Protein AF-A0A961X977-F1 (afdb_monomer_lite)

Radius of gyration: 22.02 Å; chains: 1; bounding box: 48×60×56 Å

Sequence (176 aa):
IVPKWHDGPHAYFFQNGDGRIMFAIPYERGEFTLIGTTDVPYTADKNKVEISPEEIDYLCAGASEYYTKPISPSDVVATYSGVRPLYDDHAASASKVTRDYVLKRDASGGAPILSVFGGKITTYRELAEHVLEEMAPDFPDMGEPWTREARLPGGDIPLADFDSFLGGLHFVFSGI

Secondary structure (DSSP, 8-state):
-EE--SSSSPPEEEE-TTS-EEEEEEEGGGTEEEEE-------S-TTS----HHHHHHHHHHHHTT-SS---GGG----------------SSTTTS--S-EEEEE-TTSS-EEEEE---GGGHHHHHHHHHHHHGGG-TTPPPP-TTTPPPTT---GGG-HHHHHHHHHHHHTT-

pLDDT: mean 89.97, std 10.49, range [48.66, 98.5]

Structure (mmCIF, N/CA/C/O backbone):
data_AF-A0A961X977-F1
#
_entry.id   AF-A0A961X977-F1
#
loop_
_atom_site.group_PDB
_atom_site.id
_atom_site.type_symbol
_atom_site.label_atom_id
_atom_site.label_alt_id
_atom_site.label_comp_id
_atom_site.label_asym_id
_atom_site.label_entity_id
_atom_site.label_seq_id
_atom_site.pdbx_PDB_ins_code
_atom_site.Cartn_x
_atom_site.Cartn_y
_atom_site.Cartn_z
_atom_site.occupancy
_atom_site.B_iso_or_equiv
_atom_site.auth_seq_id
_atom_site.auth_comp_id
_atom_site.auth_asym_id
_atom_site.auth_atom_id
_atom_site.pdbx_PDB_model_num
ATOM 1 N N . ILE A 1 1 ? -4.436 -2.544 14.476 1.00 98.19 1 ILE A N 1
ATOM 2 C CA . ILE A 1 1 ? -5.485 -3.553 14.194 1.00 98.19 1 ILE A CA 1
ATOM 3 C C . ILE A 1 1 ? -6.187 -3.841 15.505 1.00 98.19 1 ILE A C 1
ATOM 5 O O . ILE A 1 1 ? -5.504 -4.106 16.489 1.00 98.19 1 ILE A O 1
ATOM 9 N N . VAL A 1 2 ? -7.510 -3.736 15.521 1.00 98.38 2 VAL A N 1
ATOM 10 C CA . VAL A 1 2 ? -8.364 -4.020 16.686 1.00 98.38 2 VAL A CA 1
ATOM 11 C C . VAL A 1 2 ? -9.354 -5.134 16.318 1.00 98.38 2 VAL A C 1
ATOM 13 O O . VAL A 1 2 ? -9.556 -5.361 15.120 1.00 98.38 2 VAL A O 1
ATOM 16 N N . PRO A 1 3 ? -9.979 -5.839 17.280 1.00 98.00 3 PRO A N 1
ATOM 17 C CA . PRO A 1 3 ? -11.125 -6.701 16.988 1.00 98.00 3 PRO A CA 1
ATOM 18 C C . PRO A 1 3 ? -12.205 -5.938 16.215 1.00 98.00 3 PRO A C 1
ATOM 20 O O . PRO A 1 3 ? -12.257 -4.710 16.283 1.00 98.00 3 PRO A O 1
ATOM 23 N N . LYS A 1 4 ? -13.069 -6.645 15.485 1.00 97.19 4 LYS A N 1
ATOM 24 C CA . LYS A 1 4 ? -14.169 -6.039 14.723 1.00 97.19 4 LYS A CA 1
ATOM 25 C C . LYS A 1 4 ? -14.901 -4.969 15.545 1.00 97.19 4 LYS A C 1
ATOM 27 O O . LYS A 1 4 ? -15.473 -5.269 16.593 1.00 97.19 4 LYS A O 1
ATOM 32 N N . TRP A 1 5 ? -14.890 -3.730 15.049 1.00 96.50 5 TRP A N 1
ATOM 33 C CA . TRP A 1 5 ? -15.437 -2.576 15.768 1.00 96.50 5 TRP A CA 1
ATOM 34 C C . TRP A 1 5 ? -16.807 -2.111 15.267 1.00 96.50 5 TRP A C 1
ATOM 36 O O . TRP A 1 5 ? -17.535 -1.426 15.984 1.00 96.50 5 TRP A O 1
ATOM 46 N N . HIS A 1 6 ? -17.185 -2.508 14.050 1.00 93.69 6 HIS A N 1
ATOM 47 C CA . HIS A 1 6 ? -18.484 -2.209 13.451 1.00 93.69 6 HIS A CA 1
ATOM 48 C C . HIS A 1 6 ? -19.016 -3.372 12.626 1.00 93.69 6 HIS A C 1
ATOM 50 O O . HIS A 1 6 ? -18.258 -4.207 12.133 1.00 93.69 6 HIS A O 1
ATOM 56 N N . ASP A 1 7 ? -20.336 -3.404 12.458 1.00 91.50 7 ASP A N 1
ATOM 57 C CA . ASP A 1 7 ? -21.006 -4.376 11.604 1.00 91.50 7 ASP A CA 1
ATOM 58 C C . ASP A 1 7 ? -21.017 -3.961 10.132 1.00 91.50 7 ASP A C 1
ATOM 60 O O . ASP A 1 7 ? -21.052 -2.781 9.780 1.00 91.50 7 ASP A O 1
ATOM 64 N N . GLY A 1 8 ? -21.036 -4.977 9.272 1.00 90.44 8 GLY A N 1
ATOM 65 C CA . GLY A 1 8 ? -21.109 -4.831 7.826 1.00 90.44 8 GLY A CA 1
ATOM 66 C C . GLY A 1 8 ? -19.751 -4.894 7.115 1.00 90.44 8 GLY A C 1
ATOM 67 O O . GLY A 1 8 ? -18.695 -4.860 7.745 1.00 90.44 8 GLY A O 1
ATOM 68 N N . PRO A 1 9 ? -19.776 -5.001 5.777 1.00 92.50 9 PRO A N 1
ATOM 69 C CA . PRO A 1 9 ? -18.576 -5.156 4.955 1.00 92.50 9 PRO A CA 1
ATOM 70 C C . PRO A 1 9 ? -17.951 -3.817 4.536 1.00 92.50 9 PRO A C 1
ATOM 72 O O . PRO A 1 9 ? -16.969 -3.793 3.797 1.00 92.50 9 PRO A O 1
ATOM 75 N N . HIS A 1 10 ? -18.536 -2.691 4.945 1.00 94.81 10 HIS A N 1
ATOM 76 C CA . HIS A 1 10 ? -18.129 -1.377 4.468 1.00 94.81 10 HIS A CA 1
ATOM 77 C C . HIS A 1 10 ? -16.892 -0.865 5.207 1.00 94.81 10 HIS A C 1
ATOM 79 O O . HIS A 1 10 ? -16.780 -0.977 6.431 1.00 94.81 10 HIS A O 1
ATOM 85 N N . ALA A 1 11 ? -15.987 -0.257 4.443 1.00 96.81 11 ALA A N 1
ATOM 86 C CA . ALA A 1 11 ? -14.951 0.601 4.988 1.00 96.81 11 ALA A CA 1
ATOM 87 C C . ALA A 1 11 ? -15.526 1.996 5.260 1.00 96.81 11 ALA A C 1
ATOM 89 O O . ALA A 1 11 ? -16.337 2.503 4.482 1.00 96.81 11 ALA A O 1
ATOM 90 N N . TYR A 1 12 ? -15.064 2.627 6.334 1.00 96.00 12 TYR A N 1
ATOM 91 C CA . TYR A 1 12 ? -15.354 4.024 6.634 1.00 96.00 12 TYR A CA 1
ATOM 92 C C . TYR A 1 12 ? -14.146 4.894 6.311 1.00 96.00 12 TYR A C 1
ATOM 94 O O . TYR A 1 12 ? -13.002 4.459 6.462 1.00 96.00 12 TYR A O 1
ATOM 102 N N . PHE A 1 13 ? -14.419 6.128 5.891 1.00 94.75 13 PHE A N 1
ATOM 103 C CA . PHE A 1 13 ? -13.430 7.193 5.799 1.00 94.75 13 PHE A CA 1
ATOM 104 C C . PHE A 1 13 ? -13.808 8.289 6.804 1.00 94.75 13 PHE A C 1
ATOM 106 O O . PHE A 1 13 ? -14.959 8.724 6.859 1.00 94.75 13 PHE A O 1
ATOM 113 N N . PHE A 1 14 ? -12.844 8.709 7.609 1.00 94.25 14 PHE A N 1
ATOM 114 C CA . PHE A 1 14 ? -12.985 9.732 8.638 1.00 94.25 14 PHE A CA 1
ATOM 115 C C . PHE A 1 14 ? -12.203 10.972 8.229 1.00 94.25 14 PHE A C 1
ATOM 117 O O . PHE A 1 14 ? -11.139 10.854 7.621 1.00 94.25 14 PHE A O 1
ATOM 124 N N . GLN A 1 15 ? -12.730 12.151 8.551 1.00 93.38 15 GLN A N 1
ATOM 125 C CA . GLN A 1 15 ? -12.060 13.432 8.334 1.00 93.38 15 GLN A CA 1
ATOM 126 C C . GLN A 1 15 ? -11.592 13.958 9.689 1.00 93.38 15 GLN A C 1
ATOM 128 O O . GLN A 1 15 ? -12.392 14.436 10.489 1.00 93.38 15 GLN A O 1
ATOM 133 N N . ASN A 1 16 ? -10.305 13.826 9.977 1.00 86.44 16 ASN A N 1
ATOM 134 C CA . ASN A 1 16 ? -9.760 14.230 11.266 1.00 86.44 16 ASN A CA 1
ATOM 135 C C . ASN A 1 16 ? -9.659 15.763 11.340 1.00 86.44 16 ASN A C 1
ATOM 137 O O . ASN A 1 16 ? -9.529 16.444 10.318 1.00 86.44 16 ASN A O 1
ATOM 141 N N . GLY A 1 17 ? -9.672 16.322 12.554 1.00 82.31 17 GLY A N 1
ATOM 142 C CA . GLY A 1 17 ? -9.612 17.777 12.769 1.00 82.31 17 GLY A CA 1
ATOM 143 C C . GLY A 1 17 ? -8.349 18.468 12.227 1.00 82.31 17 GLY A C 1
ATOM 144 O O . GLY A 1 17 ? -8.335 19.685 12.061 1.00 82.31 17 GLY A O 1
ATOM 145 N N . ASP A 1 18 ? -7.301 17.704 11.908 1.00 85.62 18 ASP A N 1
ATOM 146 C CA . ASP A 1 18 ? -6.059 18.182 11.286 1.00 85.62 18 ASP A CA 1
ATOM 147 C C . ASP A 1 18 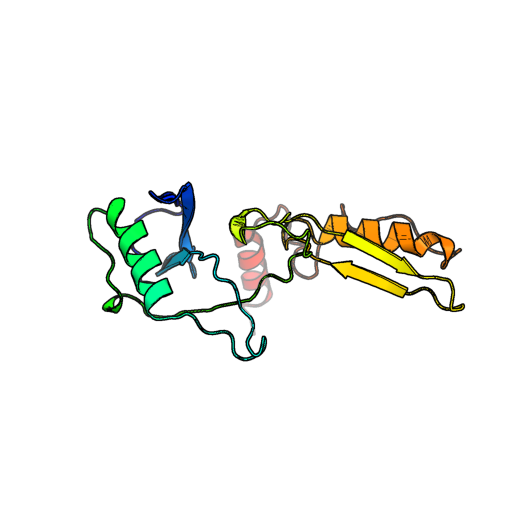? -6.112 18.226 9.742 1.00 85.62 18 ASP A C 1
ATOM 149 O O . ASP A 1 18 ? -5.110 18.533 9.091 1.00 85.62 18 ASP A O 1
ATOM 153 N N . GLY A 1 19 ? -7.270 17.919 9.147 1.00 84.44 19 GLY A N 1
ATOM 154 C CA . GLY A 1 19 ? -7.486 17.894 7.701 1.00 84.44 19 GLY A CA 1
ATOM 155 C C . GLY A 1 19 ? -6.981 16.628 7.004 1.00 84.44 19 GLY A C 1
ATOM 156 O O . GLY A 1 19 ? -7.072 16.540 5.778 1.00 84.44 19 GLY A O 1
ATOM 157 N N . ARG A 1 20 ? -6.453 15.644 7.744 1.00 89.06 20 ARG A N 1
ATOM 158 C CA . ARG A 1 20 ? -6.122 14.321 7.202 1.00 89.06 20 ARG A CA 1
ATOM 159 C C . ARG A 1 20 ? -7.341 13.412 7.211 1.00 89.06 20 ARG A C 1
ATOM 161 O O . ARG A 1 20 ? -8.318 13.639 7.922 1.00 89.06 20 ARG A O 1
ATOM 168 N N . ILE A 1 21 ? -7.252 12.348 6.420 1.00 92.44 21 ILE A N 1
ATOM 169 C CA . ILE A 1 21 ? -8.234 11.271 6.440 1.00 92.44 21 ILE A CA 1
ATOM 170 C C . ILE A 1 21 ? -7.659 10.016 7.079 1.00 92.44 21 ILE A C 1
ATOM 172 O O . ILE A 1 21 ? -6.469 9.725 6.954 1.00 92.44 21 ILE A O 1
ATOM 176 N N . MET A 1 22 ? -8.540 9.246 7.699 1.00 94.94 22 MET A N 1
ATOM 177 C CA . MET A 1 22 ? -8.253 7.923 8.233 1.00 94.94 22 MET A CA 1
ATOM 178 C C . MET A 1 22 ? -9.304 6.941 7.731 1.00 94.94 22 MET A C 1
ATOM 180 O O . MET A 1 22 ? -10.455 7.304 7.513 1.00 94.94 22 MET A O 1
ATOM 184 N N . PHE A 1 23 ? -8.911 5.691 7.547 1.00 97.50 23 PHE A N 1
ATOM 185 C CA . PHE A 1 23 ? -9.803 4.603 7.197 1.00 97.50 23 PHE A CA 1
ATOM 186 C C . PHE A 1 23 ? -9.997 3.665 8.381 1.00 97.50 23 PHE A C 1
ATOM 188 O O . PHE A 1 23 ? -9.057 3.409 9.133 1.00 97.50 23 PHE A O 1
ATOM 195 N N . ALA A 1 24 ? -11.200 3.107 8.477 1.00 97.50 24 ALA A N 1
ATOM 196 C CA . ALA A 1 24 ? -11.498 1.926 9.275 1.00 97.50 24 ALA A CA 1
ATOM 197 C C . ALA A 1 24 ? -12.063 0.845 8.347 1.00 97.50 24 ALA A C 1
ATOM 199 O O . ALA A 1 24 ? -13.162 0.982 7.806 1.00 97.50 24 ALA A O 1
ATOM 200 N N . ILE A 1 25 ? -11.285 -0.212 8.120 1.00 98.06 25 ILE A N 1
ATOM 201 C CA . ILE A 1 25 ? -11.535 -1.220 7.083 1.00 98.06 25 ILE A CA 1
ATOM 202 C C . ILE A 1 25 ? -11.784 -2.578 7.755 1.00 98.06 25 ILE A C 1
ATOM 204 O O . ILE A 1 25 ? -10.950 -2.995 8.564 1.00 98.06 25 ILE A O 1
ATOM 208 N N . PRO A 1 26 ? -12.880 -3.296 7.440 1.00 97.62 26 PRO A N 1
ATOM 209 C CA . PRO A 1 26 ? -13.033 -4.698 7.830 1.00 97.62 26 PRO A CA 1
ATOM 210 C C . PRO A 1 26 ? -11.852 -5.538 7.325 1.00 97.62 26 PRO A C 1
ATOM 212 O O . PRO A 1 26 ? -11.501 -5.478 6.148 1.00 97.62 26 PRO A O 1
ATOM 215 N N . TYR A 1 27 ? -11.223 -6.305 8.209 1.00 97.38 27 TYR A N 1
ATOM 216 C CA . TYR A 1 27 ? -9.950 -6.979 7.947 1.00 97.38 27 TYR A CA 1
ATOM 217 C C . TYR A 1 27 ? -10.000 -8.458 8.351 1.00 97.38 27 TYR A C 1
ATOM 219 O O . TYR A 1 27 ? -10.781 -8.820 9.230 1.00 97.38 27 TYR A O 1
ATOM 227 N N . GLU A 1 28 ? -9.206 -9.302 7.673 1.00 93.94 28 GLU A N 1
ATOM 228 C CA . GLU A 1 28 ? -9.160 -10.771 7.844 1.00 93.94 28 GLU A CA 1
ATOM 229 C C . GLU A 1 28 ? -10.562 -11.393 7.956 1.00 93.94 28 GLU A C 1
ATOM 231 O O . GLU A 1 28 ? -10.992 -11.855 9.010 1.00 93.94 28 GLU A O 1
ATOM 236 N N . ARG A 1 29 ? -11.316 -11.344 6.847 1.00 90.12 29 ARG A N 1
ATOM 237 C CA . ARG A 1 29 ? -12.705 -11.845 6.733 1.00 90.12 29 ARG A CA 1
ATOM 238 C C . ARG A 1 29 ? -13.730 -11.139 7.634 1.00 90.12 29 ARG A C 1
ATOM 240 O O . ARG A 1 29 ? -14.856 -11.608 7.750 1.00 90.12 29 ARG A O 1
ATOM 247 N N . GLY A 1 30 ? -13.377 -9.980 8.188 1.00 92.50 30 GLY A N 1
ATOM 248 C CA . GLY A 1 30 ? -14.272 -9.152 8.997 1.00 92.50 30 GLY A CA 1
ATOM 249 C C . GLY A 1 30 ? -14.149 -9.388 10.500 1.00 92.50 30 GLY A C 1
ATOM 250 O O . GLY A 1 30 ? -14.896 -8.773 11.253 1.00 92.50 30 GLY A O 1
ATOM 251 N N . GLU A 1 31 ? -13.201 -10.216 10.943 1.00 96.38 31 GLU A N 1
ATOM 252 C CA . GLU A 1 31 ? -12.936 -10.472 12.366 1.00 96.38 31 GLU A CA 1
ATOM 253 C C . GLU A 1 31 ? -12.229 -9.295 13.055 1.00 96.38 31 GLU A C 1
ATOM 255 O O . GLU A 1 31 ? -12.277 -9.144 14.279 1.00 96.38 31 GLU A O 1
ATOM 260 N N . PHE A 1 32 ? -11.599 -8.423 12.267 1.00 98.19 32 PHE A N 1
ATOM 261 C CA . PHE A 1 32 ? -10.846 -7.276 12.755 1.00 98.19 32 PHE A CA 1
ATOM 262 C C . PHE A 1 32 ? -11.237 -5.989 12.034 1.00 98.19 32 PHE A C 1
ATOM 264 O O . PHE A 1 32 ? -11.841 -5.991 10.959 1.00 98.19 32 PHE A O 1
ATOM 271 N N . THR A 1 33 ? -10.828 -4.866 12.613 1.00 98.25 33 THR A N 1
ATOM 272 C CA . THR A 1 33 ? -10.854 -3.559 11.963 1.00 98.25 33 THR A CA 1
ATOM 273 C C . THR A 1 33 ? -9.428 -3.023 11.850 1.00 98.25 33 THR A C 1
ATOM 275 O O . THR A 1 33 ? -8.694 -2.877 12.835 1.00 98.25 33 THR A O 1
ATOM 278 N N . LEU A 1 34 ? -9.017 -2.745 10.615 1.00 98.31 34 LEU A N 1
ATOM 279 C CA . LEU A 1 34 ? -7.760 -2.090 10.292 1.00 98.31 34 LEU A CA 1
ATOM 280 C C . LEU A 1 34 ? -7.978 -0.577 10.269 1.00 98.31 34 LEU A C 1
ATOM 282 O O . LEU A 1 34 ? -8.747 -0.073 9.453 1.00 98.31 34 LEU A O 1
ATOM 286 N N . ILE A 1 35 ? -7.290 0.125 11.167 1.00 98.19 35 ILE A N 1
ATOM 287 C CA . ILE A 1 35 ? -7.386 1.575 11.337 1.00 98.19 35 ILE A CA 1
ATOM 288 C C . ILE A 1 35 ? -6.053 2.192 10.939 1.00 98.19 35 ILE A C 1
ATOM 290 O O . ILE A 1 35 ? -5.004 1.756 11.416 1.00 98.19 35 ILE A O 1
ATOM 294 N N . GLY A 1 36 ? -6.086 3.178 10.050 1.00 97.38 36 GLY A N 1
ATOM 295 C CA . GLY A 1 36 ? -4.876 3.820 9.555 1.00 97.38 36 GLY A CA 1
ATOM 296 C C . GLY A 1 36 ? -5.160 4.950 8.571 1.00 97.38 36 GLY A C 1
ATOM 297 O O . GLY A 1 36 ? -6.264 5.099 8.071 1.00 97.38 36 GLY A O 1
ATOM 298 N N . THR A 1 37 ? -4.185 5.776 8.227 1.00 95.81 37 THR A N 1
ATOM 299 C CA . THR A 1 37 ? -2.751 5.671 8.537 1.00 95.81 37 THR A CA 1
ATOM 300 C C . THR A 1 37 ? -2.245 7.006 9.084 1.00 95.81 37 THR A C 1
ATOM 302 O O . THR A 1 37 ? -3.006 7.957 9.234 1.00 95.81 37 THR A O 1
ATOM 305 N N . THR A 1 38 ? -0.958 7.072 9.384 1.00 94.44 38 THR A N 1
ATOM 306 C CA . THR A 1 38 ? -0.240 8.259 9.834 1.00 94.44 38 THR A CA 1
ATOM 307 C C . THR A 1 38 ? 0.685 8.777 8.728 1.00 94.44 38 THR A C 1
ATOM 309 O O . THR A 1 38 ? 0.991 8.086 7.748 1.00 94.44 38 THR A O 1
ATOM 312 N N . ASP A 1 39 ? 1.118 10.026 8.882 1.00 90.69 39 ASP A N 1
ATOM 313 C CA . ASP A 1 39 ? 2.147 10.662 8.058 1.00 90.69 39 ASP A CA 1
ATOM 314 C C . ASP A 1 39 ? 3.175 11.282 9.007 1.00 90.69 39 ASP A C 1
ATOM 316 O O . ASP A 1 39 ? 2.952 12.366 9.551 1.00 90.69 39 ASP A O 1
ATOM 320 N N . VAL A 1 40 ? 4.273 10.561 9.236 1.00 89.44 40 VAL A N 1
ATOM 321 C CA . VAL A 1 40 ? 5.375 10.963 10.119 1.00 89.44 40 VAL A CA 1
ATOM 322 C C . VAL A 1 40 ? 6.682 10.904 9.320 1.00 89.44 40 VAL A C 1
ATOM 324 O O . VAL A 1 40 ? 6.958 9.874 8.700 1.00 89.44 40 VAL A O 1
ATOM 327 N N . PRO A 1 41 ? 7.493 11.981 9.288 1.00 87.38 41 PRO A N 1
ATOM 328 C CA . PRO A 1 41 ? 8.824 11.933 8.691 1.00 87.38 41 PRO A CA 1
ATOM 329 C C . PRO A 1 41 ? 9.690 10.862 9.359 1.00 87.38 41 PRO A C 1
ATOM 331 O O . PRO A 1 41 ? 9.765 10.797 10.584 1.00 87.38 41 PRO A O 1
ATOM 334 N N . TYR A 1 42 ? 10.375 10.049 8.556 1.00 86.81 42 TYR A N 1
ATOM 335 C CA . TYR A 1 42 ? 11.181 8.937 9.050 1.00 86.81 42 TYR A CA 1
ATOM 336 C C . TYR A 1 42 ? 12.604 9.014 8.494 1.00 86.81 42 TYR A C 1
ATOM 338 O O . TYR A 1 42 ? 12.801 9.033 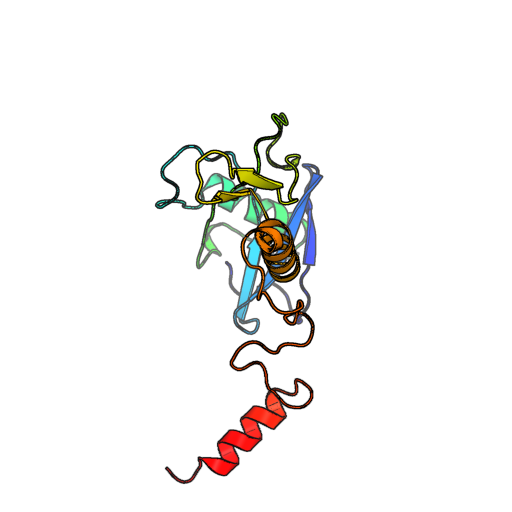7.281 1.00 86.81 42 TYR A O 1
ATOM 346 N N . THR A 1 43 ? 13.597 9.067 9.382 1.00 83.69 43 THR A N 1
ATOM 347 C CA . THR A 1 43 ? 15.025 9.229 9.035 1.00 83.69 43 THR A CA 1
ATOM 348 C C . THR A 1 43 ? 15.908 8.079 9.526 1.00 83.69 43 THR A C 1
ATOM 350 O O . THR A 1 43 ? 17.112 8.082 9.278 1.00 83.69 43 THR A O 1
ATOM 353 N N . ALA A 1 44 ? 15.328 7.104 10.228 1.00 82.69 44 ALA A N 1
ATOM 354 C CA . ALA A 1 44 ? 16.044 5.967 10.796 1.00 82.69 44 ALA A CA 1
ATOM 355 C C . ALA A 1 44 ? 16.157 4.791 9.801 1.00 82.69 44 ALA A C 1
ATOM 357 O O . ALA A 1 44 ? 15.903 4.926 8.602 1.00 82.69 44 ALA A O 1
ATOM 358 N N . ASP A 1 45 ? 16.575 3.623 10.294 1.00 87.06 45 ASP A N 1
ATOM 359 C CA . ASP A 1 45 ? 16.738 2.411 9.487 1.00 87.06 45 ASP A CA 1
ATOM 360 C C . ASP A 1 45 ? 15.390 1.914 8.938 1.00 87.06 45 ASP A C 1
ATOM 362 O O . ASP A 1 45 ? 14.546 1.405 9.674 1.00 87.06 45 ASP A O 1
ATOM 366 N N . LYS A 1 46 ? 15.216 2.001 7.615 1.00 82.56 46 LYS A N 1
ATOM 367 C CA . LYS A 1 46 ? 14.009 1.556 6.899 1.00 82.56 46 LYS A CA 1
ATOM 368 C C . LYS A 1 46 ? 13.665 0.070 7.079 1.00 82.56 46 LYS A C 1
ATOM 370 O O . LYS A 1 46 ? 12.567 -0.332 6.710 1.00 82.56 46 LYS A O 1
ATOM 375 N N . ASN A 1 47 ? 14.578 -0.746 7.608 1.00 84.38 47 ASN A N 1
ATOM 376 C CA . ASN A 1 47 ? 14.325 -2.159 7.901 1.00 84.38 47 ASN A CA 1
ATOM 377 C C . ASN A 1 47 ? 13.782 -2.399 9.321 1.00 84.38 47 ASN A C 1
ATOM 379 O O . ASN A 1 47 ? 13.500 -3.541 9.673 1.00 84.38 47 ASN A O 1
ATOM 383 N N . LYS A 1 48 ? 13.661 -1.353 10.147 1.00 89.81 48 LYS A N 1
ATOM 384 C CA . LYS A 1 48 ? 13.218 -1.423 11.551 1.00 89.81 48 LYS A CA 1
ATOM 385 C C . LYS A 1 48 ? 12.085 -0.436 11.831 1.00 89.81 48 LYS A C 1
ATOM 387 O O . LYS A 1 48 ? 12.074 0.260 12.843 1.00 89.81 48 LYS A O 1
ATOM 392 N N . VAL A 1 49 ? 11.170 -0.314 10.875 1.00 93.81 49 VAL A N 1
ATOM 393 C CA . VAL A 1 49 ? 10.059 0.633 10.955 1.00 93.81 49 VAL A CA 1
ATOM 394 C C . VAL A 1 49 ? 8.983 0.036 11.851 1.00 93.81 49 VAL A C 1
ATOM 396 O O . VAL A 1 49 ? 8.381 -0.984 11.521 1.00 93.81 49 VAL A O 1
ATOM 399 N N . GLU A 1 50 ? 8.727 0.701 12.966 1.00 95.25 50 GLU A N 1
ATOM 400 C CA . GLU A 1 50 ? 7.709 0.330 13.941 1.00 95.25 50 GLU A CA 1
ATOM 401 C C . GLU A 1 50 ? 6.818 1.541 14.208 1.00 95.25 50 GLU A C 1
ATOM 403 O O . GLU A 1 50 ? 7.247 2.685 14.046 1.00 95.25 50 GLU A O 1
ATOM 408 N N . ILE A 1 51 ? 5.562 1.284 14.563 1.00 97.31 51 ILE A N 1
ATOM 409 C CA . ILE A 1 51 ? 4.619 2.338 14.942 1.00 97.31 51 ILE A CA 1
ATOM 410 C C . ILE A 1 51 ? 4.981 2.875 16.332 1.00 97.31 51 ILE A C 1
ATOM 412 O O . ILE A 1 51 ? 5.318 2.094 17.225 1.00 97.31 51 ILE A O 1
ATOM 416 N N . SER A 1 52 ? 4.895 4.187 16.531 1.00 96.62 52 SER A N 1
ATOM 417 C CA . SER A 1 52 ? 5.130 4.787 17.846 1.00 96.62 52 SER A CA 1
ATOM 418 C C . SER A 1 52 ? 3.872 4.763 18.736 1.00 96.62 52 SER A C 1
ATOM 420 O O . SER A 1 52 ? 2.749 4.673 18.226 1.00 96.62 52 SER A O 1
ATOM 422 N N . PRO A 1 53 ? 4.013 4.877 20.072 1.00 97.88 53 PRO A N 1
ATOM 423 C CA . PRO A 1 53 ? 2.869 5.057 20.969 1.00 97.88 53 PRO A CA 1
ATOM 424 C C . PRO A 1 53 ? 1.996 6.262 20.591 1.00 97.88 53 PRO A C 1
ATOM 426 O O . PRO A 1 53 ? 0.773 6.169 20.613 1.00 97.88 53 PRO A O 1
ATOM 429 N N . GLU A 1 54 ? 2.608 7.366 20.159 1.00 97.56 54 GLU A N 1
ATOM 430 C CA . GLU A 1 54 ? 1.901 8.585 19.754 1.00 97.56 54 GLU A CA 1
ATOM 431 C C . GLU A 1 54 ? 1.058 8.370 18.490 1.00 97.56 54 GLU A C 1
ATOM 433 O O . GLU A 1 54 ? -0.039 8.914 18.369 1.00 97.56 54 GLU A O 1
ATOM 438 N N . GLU A 1 55 ? 1.545 7.561 17.546 1.00 97.75 55 GLU A N 1
ATOM 439 C CA . GLU A 1 55 ? 0.773 7.167 16.368 1.00 97.75 55 GLU A CA 1
ATOM 440 C C . GLU A 1 55 ? -0.420 6.277 16.743 1.00 97.75 55 GLU A C 1
ATOM 442 O O . GLU A 1 55 ? -1.508 6.454 16.193 1.00 97.75 55 GLU A O 1
ATOM 447 N N . ILE A 1 56 ? -0.249 5.352 17.697 1.00 98.38 56 ILE A N 1
ATOM 448 C CA . ILE A 1 56 ? -1.350 4.522 18.213 1.00 98.38 56 ILE A CA 1
ATOM 449 C C . ILE A 1 56 ? -2.418 5.403 18.865 1.00 98.38 56 ILE A C 1
ATOM 451 O O . ILE A 1 56 ? -3.598 5.276 18.525 1.00 98.38 56 ILE A O 1
ATOM 455 N N . ASP A 1 57 ? -2.011 6.305 19.759 1.00 97.81 57 ASP A N 1
ATOM 456 C CA . ASP A 1 57 ? -2.916 7.223 20.450 1.00 97.81 57 ASP A CA 1
ATOM 457 C C . ASP A 1 57 ? -3.665 8.115 19.454 1.00 97.81 57 ASP A C 1
ATOM 459 O O . ASP A 1 57 ? -4.884 8.260 19.552 1.00 97.81 57 ASP A O 1
ATOM 463 N N . TYR A 1 58 ? -2.964 8.647 18.446 1.00 97.00 58 TYR A N 1
ATOM 464 C CA . TYR A 1 58 ? -3.560 9.449 17.377 1.00 97.00 58 TYR A CA 1
ATOM 465 C C . TYR A 1 58 ? -4.664 8.692 16.625 1.00 97.00 58 TYR A C 1
ATOM 467 O O . TYR A 1 58 ? -5.766 9.216 16.442 1.00 97.00 58 TYR A O 1
ATOM 475 N N . LEU A 1 59 ? -4.391 7.454 16.201 1.00 97.44 59 LEU A N 1
ATOM 476 C CA . LEU A 1 59 ? -5.354 6.639 15.455 1.00 97.44 59 LEU A CA 1
ATOM 477 C C . LEU A 1 59 ? -6.559 6.24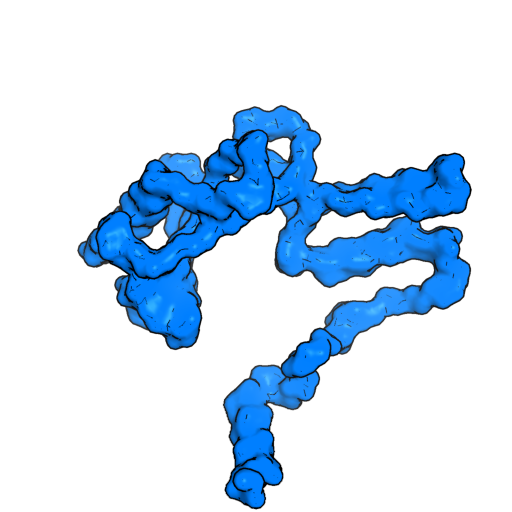8 16.324 1.00 97.44 59 LEU A C 1
ATOM 479 O O . LEU A 1 59 ? -7.700 6.318 15.863 1.00 97.44 59 LEU A O 1
ATOM 483 N N . CYS A 1 60 ? -6.321 5.866 17.583 1.00 97.50 60 CYS A N 1
ATOM 484 C CA . CYS A 1 60 ? -7.386 5.503 18.520 1.00 97.50 60 CYS A CA 1
ATOM 485 C C . CYS A 1 60 ? -8.286 6.702 18.837 1.00 97.50 60 CYS A C 1
ATOM 487 O O . CYS A 1 60 ? -9.511 6.578 18.784 1.00 97.50 60 CYS A O 1
ATOM 489 N N . ALA A 1 61 ? -7.695 7.868 19.113 1.00 96.00 61 ALA A N 1
ATOM 490 C CA . ALA A 1 61 ? -8.432 9.096 19.385 1.00 96.00 61 ALA A CA 1
ATOM 491 C C . ALA A 1 61 ? -9.278 9.518 18.179 1.00 96.00 61 ALA A C 1
ATOM 493 O O . ALA A 1 61 ? -10.488 9.682 18.320 1.00 96.00 61 ALA A O 1
ATOM 494 N N . GLY A 1 62 ? -8.679 9.592 16.984 1.00 95.50 62 GLY A N 1
ATOM 495 C CA . GLY A 1 62 ? -9.398 10.011 15.781 1.00 95.50 62 GLY A CA 1
ATOM 496 C C . GLY A 1 62 ? -10.550 9.072 15.414 1.00 95.50 62 GLY A C 1
ATOM 497 O O . GLY A 1 62 ? -11.608 9.528 15.000 1.00 95.50 62 GLY A O 1
ATOM 498 N N . ALA A 1 63 ? -10.400 7.756 15.605 1.00 95.75 63 ALA A N 1
ATOM 499 C CA . ALA A 1 63 ? -11.485 6.812 15.341 1.00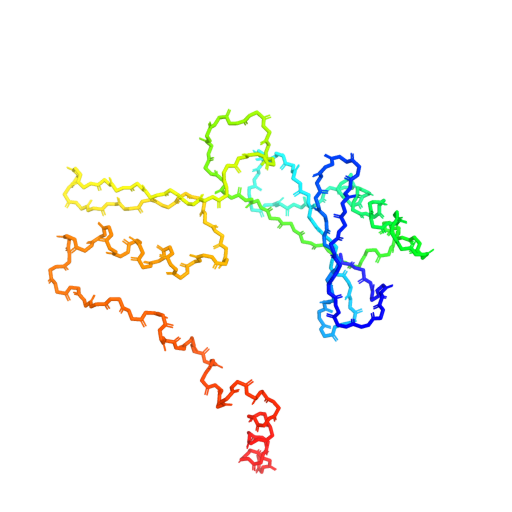 95.75 63 ALA A CA 1
ATOM 500 C C . ALA A 1 63 ? -12.593 6.907 16.406 1.00 95.75 63 ALA A C 1
ATOM 502 O O . ALA A 1 63 ? -13.778 6.767 16.096 1.00 95.75 63 ALA A O 1
ATOM 503 N N . SER A 1 64 ? -12.221 7.185 17.658 1.00 95.81 64 SER A N 1
ATOM 504 C CA . SER A 1 64 ? -13.158 7.340 18.778 1.00 95.81 64 SER A CA 1
ATOM 505 C C . SER A 1 64 ? -14.057 8.569 18.663 1.00 95.81 64 SER A C 1
ATOM 507 O O . SER A 1 64 ? -15.110 8.590 19.289 1.00 95.81 64 SER A O 1
ATOM 509 N N . GLU A 1 65 ? -13.690 9.567 17.855 1.00 94.81 65 GLU A N 1
ATOM 510 C CA . GLU A 1 65 ? -14.572 10.702 17.547 1.00 94.81 65 GLU A CA 1
ATOM 511 C C . GLU A 1 65 ? -15.830 10.274 16.772 1.00 94.81 65 GLU A C 1
ATOM 513 O O . GLU A 1 65 ? -16.868 10.929 16.862 1.00 94.81 65 GLU A O 1
ATOM 518 N N . TYR A 1 66 ? -15.752 9.167 16.027 1.00 94.25 66 TYR A N 1
ATOM 519 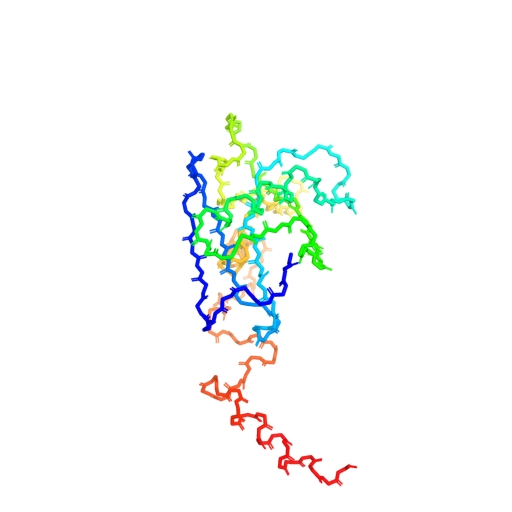C CA . TYR A 1 66 ? -16.820 8.698 15.141 1.00 94.25 66 TYR A CA 1
ATOM 520 C C . TYR A 1 66 ? -17.578 7.488 15.694 1.00 94.25 66 TYR A C 1
ATOM 522 O O . TYR A 1 66 ? -18.771 7.329 15.422 1.00 94.25 66 TYR A O 1
ATOM 530 N N . TYR A 1 67 ? -16.915 6.620 16.461 1.00 94.56 67 TYR A N 1
ATOM 531 C CA . TYR A 1 67 ? -17.547 5.429 17.024 1.00 94.56 67 TYR A CA 1
ATOM 532 C C . TYR A 1 67 ? -18.260 5.702 18.348 1.00 94.56 67 TYR A C 1
ATOM 534 O O . TYR A 1 67 ? -17.744 6.370 19.236 1.00 94.56 67 TYR A O 1
ATOM 542 N N . THR A 1 68 ? -19.427 5.077 18.536 1.00 94.06 68 THR A N 1
ATOM 543 C CA . THR A 1 68 ? -20.154 5.124 19.816 1.00 94.06 68 THR A CA 1
ATOM 544 C C . THR A 1 68 ? -19.372 4.460 20.951 1.00 94.06 68 THR A C 1
ATOM 546 O O . THR A 1 68 ? -19.394 4.944 22.081 1.00 94.06 68 THR A O 1
ATOM 549 N N . LYS A 1 69 ? -18.682 3.347 20.663 1.00 95.38 69 LYS A N 1
ATOM 550 C CA . LYS A 1 69 ? -17.744 2.714 21.595 1.00 95.38 69 LYS A CA 1
ATOM 551 C C . LYS A 1 69 ? -16.337 3.246 21.285 1.00 95.38 69 LYS A C 1
ATOM 553 O O . LYS A 1 69 ? -15.841 2.950 20.196 1.00 95.38 69 LYS A O 1
ATOM 558 N N . PRO A 1 70 ? -15.689 3.986 22.201 1.00 96.56 70 PRO A N 1
ATOM 559 C CA . PRO A 1 70 ? -14.352 4.512 21.962 1.00 96.56 70 PRO A CA 1
ATOM 560 C C . PRO A 1 70 ? -13.328 3.378 21.893 1.00 96.56 70 PRO A C 1
ATOM 562 O O . PRO A 1 70 ? -13.457 2.377 22.598 1.00 96.56 70 PRO A O 1
ATOM 565 N N . ILE A 1 71 ? -12.318 3.564 21.053 1.00 97.56 71 ILE A N 1
ATOM 566 C CA . ILE A 1 71 ? -11.172 2.673 20.878 1.00 97.56 71 ILE A CA 1
ATOM 567 C C . ILE A 1 71 ? -10.044 3.165 21.775 1.00 97.56 71 ILE A C 1
ATOM 569 O O . ILE A 1 71 ? -9.707 4.348 21.773 1.00 97.56 71 ILE A O 1
ATOM 573 N N . SER A 1 72 ? -9.433 2.250 22.518 1.00 98.00 72 SER A N 1
ATOM 574 C CA . SER A 1 72 ? -8.265 2.529 23.347 1.00 98.00 72 SER A CA 1
ATOM 575 C C . SER A 1 72 ? -7.019 1.815 22.814 1.00 98.00 72 SER A C 1
ATOM 577 O O . SER A 1 72 ? -7.138 0.790 22.137 1.00 98.00 72 SER A O 1
ATOM 579 N N . PRO A 1 73 ? -5.808 2.265 23.188 1.00 98.44 73 PRO A N 1
ATOM 580 C CA . PRO A 1 73 ? -4.579 1.531 22.886 1.00 98.44 73 PRO A CA 1
ATOM 581 C C . PRO A 1 73 ? -4.595 0.078 23.382 1.00 98.44 73 PRO A C 1
ATOM 583 O O . PRO A 1 73 ? -3.992 -0.790 22.758 1.00 98.44 73 PRO A O 1
ATOM 586 N N . SER A 1 74 ? -5.323 -0.219 24.467 1.00 98.31 74 SER A N 1
ATOM 587 C CA . SER A 1 74 ? -5.462 -1.589 24.981 1.00 98.31 74 SER A CA 1
ATOM 588 C C . SER A 1 74 ? -6.321 -2.513 24.112 1.00 98.31 74 SER A C 1
ATOM 590 O O . SER A 1 74 ? -6.260 -3.725 24.292 1.00 98.31 74 SER A O 1
ATOM 592 N N . ASP A 1 75 ? -7.087 -1.974 23.159 1.00 98.44 75 ASP A N 1
ATOM 593 C CA . ASP A 1 75 ? -7.841 -2.774 22.186 1.00 98.44 75 ASP A CA 1
ATOM 594 C C . ASP A 1 75 ? -6.979 -3.203 20.982 1.00 98.44 75 ASP A C 1
ATOM 596 O O . ASP A 1 75 ? -7.417 -4.000 20.147 1.00 98.44 75 ASP A O 1
ATOM 600 N N . VAL A 1 76 ? -5.756 -2.673 20.854 1.00 98.50 76 VAL A N 1
ATOM 601 C CA . VAL A 1 76 ? -4.856 -2.960 19.733 1.00 98.50 76 VAL A CA 1
ATOM 602 C C . VAL A 1 76 ? -4.227 -4.342 19.900 1.00 98.50 76 VAL A C 1
ATOM 604 O O . VAL A 1 76 ? -3.451 -4.585 20.818 1.00 98.50 76 VAL A O 1
ATOM 607 N N . VAL A 1 77 ? -4.528 -5.245 18.965 1.00 98.44 77 VAL A N 1
ATOM 608 C CA . VAL A 1 77 ? -4.043 -6.640 18.981 1.00 98.44 77 VAL A CA 1
ATOM 609 C C . VAL A 1 77 ? -2.840 -6.877 18.072 1.00 98.44 77 VAL A C 1
ATOM 611 O O . VAL A 1 77 ? -2.100 -7.837 18.264 1.00 98.44 77 VAL A O 1
ATOM 614 N N . ALA A 1 78 ? -2.646 -6.022 17.069 1.00 98.25 78 ALA A N 1
ATOM 615 C CA . ALA A 1 78 ? -1.518 -6.093 16.147 1.00 98.25 78 ALA A CA 1
ATOM 616 C C . ALA A 1 78 ? -1.279 -4.741 15.466 1.00 98.25 78 ALA A C 1
ATOM 618 O O . ALA A 1 78 ? -2.202 -3.931 15.295 1.00 98.25 78 ALA A O 1
ATOM 619 N N . THR A 1 79 ? -0.045 -4.516 15.027 1.00 98.31 79 THR A N 1
ATOM 620 C CA . THR A 1 79 ? 0.382 -3.317 14.305 1.00 98.31 79 THR A CA 1
ATOM 621 C C . THR A 1 79 ? 1.302 -3.708 13.152 1.00 98.31 79 THR A C 1
ATOM 623 O O . THR A 1 79 ? 1.949 -4.754 13.176 1.00 98.31 79 THR A O 1
ATOM 626 N N . TYR A 1 80 ? 1.346 -2.870 12.123 1.00 96.88 80 TYR A N 1
ATOM 627 C CA . TYR A 1 80 ? 2.391 -2.900 11.109 1.00 96.88 80 TYR A CA 1
ATOM 628 C C . TYR A 1 80 ? 2.711 -1.461 10.716 1.00 96.88 80 TYR A C 1
ATOM 630 O O . TYR A 1 80 ? 1.865 -0.574 10.853 1.00 96.88 80 TYR A O 1
ATOM 638 N N . SER A 1 81 ? 3.927 -1.233 10.233 1.00 96.31 81 SER A N 1
ATOM 639 C CA . SER A 1 81 ? 4.369 0.078 9.770 1.00 96.31 81 SER A CA 1
ATOM 640 C C . SER A 1 81 ? 5.211 -0.059 8.506 1.00 96.31 81 SER A C 1
ATOM 642 O O . SER A 1 81 ? 5.708 -1.137 8.177 1.00 96.31 81 SER A O 1
ATOM 644 N N . GLY A 1 82 ? 5.322 1.030 7.756 1.00 93.50 82 GLY A N 1
ATOM 645 C CA . GLY A 1 82 ? 6.065 1.073 6.507 1.00 93.50 82 GLY A CA 1
ATOM 646 C C . GLY A 1 82 ? 6.355 2.506 6.094 1.00 93.50 82 GLY A C 1
ATOM 647 O O . GLY A 1 82 ? 5.571 3.416 6.359 1.00 93.50 82 GLY A O 1
ATOM 648 N N . VAL A 1 83 ? 7.488 2.704 5.426 1.00 91.06 83 VAL A N 1
ATOM 649 C CA . VAL A 1 83 ? 7.924 4.020 4.949 1.00 91.06 83 VAL A CA 1
ATOM 650 C C . VAL A 1 83 ? 7.570 4.167 3.477 1.00 91.06 83 VAL A C 1
ATOM 652 O O . VAL A 1 83 ? 7.869 3.295 2.662 1.00 91.06 83 VAL A O 1
ATOM 655 N N . ARG A 1 84 ? 6.939 5.289 3.126 1.00 88.56 84 ARG A N 1
ATOM 656 C CA . ARG A 1 84 ? 6.612 5.625 1.736 1.00 88.56 84 ARG A CA 1
ATOM 657 C C . ARG A 1 84 ? 7.862 6.208 1.056 1.00 88.56 84 ARG A C 1
ATOM 659 O O . ARG A 1 84 ? 8.349 7.235 1.525 1.00 88.56 84 ARG A O 1
ATOM 666 N N . PRO A 1 85 ? 8.377 5.613 -0.038 1.00 82.81 85 PRO A N 1
ATOM 667 C CA . PRO A 1 85 ? 9.505 6.162 -0.789 1.00 82.81 85 PRO A CA 1
ATOM 668 C C . PRO A 1 85 ? 9.017 7.284 -1.716 1.00 82.81 85 PRO A C 1
ATOM 670 O O . PRO A 1 85 ? 8.902 7.104 -2.927 1.00 82.81 85 PRO A O 1
ATOM 673 N N . LEU A 1 86 ? 8.643 8.422 -1.134 1.00 78.62 86 LEU A N 1
ATOM 674 C CA . LEU A 1 86 ? 8.148 9.574 -1.887 1.00 78.62 86 LEU A CA 1
ATOM 675 C C . LEU A 1 86 ? 9.304 10.297 -2.593 1.00 78.62 86 LEU A C 1
ATOM 677 O O . LEU A 1 86 ? 10.431 10.314 -2.095 1.00 78.62 86 LEU A O 1
ATOM 681 N N . TYR A 1 87 ? 9.025 10.887 -3.755 1.00 70.00 87 TYR A N 1
ATOM 682 C CA . TYR A 1 87 ? 9.979 11.761 -4.432 1.00 70.00 87 TYR A CA 1
ATOM 683 C C . TYR A 1 87 ? 10.064 13.083 -3.666 1.00 70.00 87 TYR A C 1
ATOM 685 O O . TYR A 1 87 ? 9.046 13.747 -3.498 1.00 70.00 87 TYR A O 1
ATOM 693 N N . ASP A 1 88 ? 11.253 13.454 -3.189 1.00 70.62 88 ASP A N 1
ATOM 694 C CA . ASP A 1 88 ? 11.458 14.737 -2.513 1.00 70.62 88 ASP A CA 1
ATOM 695 C C . ASP A 1 88 ? 11.382 15.876 -3.540 1.00 70.62 88 ASP A C 1
ATOM 697 O O . ASP A 1 88 ? 12.318 16.125 -4.302 1.00 70.62 88 ASP A O 1
ATOM 701 N N . ASP A 1 89 ? 10.228 16.538 -3.582 1.00 64.50 89 ASP A N 1
ATOM 702 C CA . ASP A 1 89 ? 9.963 17.754 -4.350 1.00 64.50 89 ASP A CA 1
ATOM 703 C C . ASP A 1 89 ? 10.256 19.035 -3.542 1.00 64.50 89 ASP A C 1
ATOM 705 O O . ASP A 1 89 ? 9.892 20.133 -3.966 1.00 64.50 89 ASP A O 1
ATOM 709 N N . HIS A 1 90 ? 10.917 18.907 -2.383 1.00 60.06 90 HIS A N 1
ATOM 710 C CA . HIS A 1 90 ? 11.153 19.959 -1.396 1.00 60.06 90 HIS A CA 1
ATOM 711 C C . HIS A 1 90 ? 9.874 20.562 -0.780 1.00 60.06 90 HIS A C 1
ATOM 713 O O . HIS A 1 90 ? 9.905 21.680 -0.251 1.00 60.06 90 HIS A O 1
ATOM 719 N N . ALA A 1 91 ? 8.737 19.854 -0.801 1.00 58.41 91 ALA A N 1
ATOM 720 C CA . ALA A 1 91 ? 7.530 20.312 -0.119 1.00 58.41 91 ALA A CA 1
ATOM 721 C C . ALA A 1 91 ? 7.700 20.332 1.414 1.00 58.41 91 ALA A C 1
ATOM 723 O O . ALA A 1 91 ? 8.163 19.384 2.042 1.00 58.41 91 ALA A O 1
ATOM 724 N N . ALA A 1 92 ? 7.228 21.408 2.054 1.00 55.12 92 ALA A N 1
ATOM 725 C CA . ALA A 1 92 ? 7.368 21.634 3.498 1.00 55.12 92 ALA A CA 1
ATOM 726 C C . ALA A 1 92 ? 6.552 20.677 4.402 1.00 55.12 92 ALA A C 1
ATOM 728 O O . ALA A 1 92 ? 6.632 20.774 5.625 1.00 55.12 92 ALA A O 1
ATOM 729 N N . SER A 1 93 ? 5.723 19.788 3.842 1.00 61.34 93 SER A N 1
ATOM 730 C CA . SER A 1 93 ? 4.852 18.882 4.601 1.00 61.34 93 SER A CA 1
ATOM 731 C C . SER A 1 93 ? 4.772 17.511 3.934 1.00 61.34 93 SER A C 1
ATOM 733 O O . SER A 1 93 ? 4.410 17.419 2.763 1.00 61.34 93 SER A O 1
ATOM 735 N N . ALA A 1 94 ? 5.039 16.447 4.699 1.00 59.53 94 ALA A N 1
ATOM 736 C CA . ALA A 1 94 ? 5.045 15.064 4.213 1.00 59.53 94 ALA A CA 1
ATOM 737 C C . ALA A 1 94 ? 3.705 14.619 3.593 1.00 59.53 94 ALA A C 1
ATOM 739 O O . ALA A 1 94 ? 3.695 13.807 2.674 1.00 59.53 94 ALA A O 1
ATOM 740 N N . SER A 1 95 ? 2.574 15.182 4.039 1.00 58.75 95 SER A N 1
ATOM 741 C CA . SER A 1 95 ? 1.251 14.883 3.470 1.00 58.75 95 SER A CA 1
ATOM 742 C C . SER A 1 95 ? 0.994 15.562 2.119 1.00 58.75 95 SER A C 1
ATOM 744 O O . SER A 1 95 ? 0.068 15.166 1.411 1.00 58.75 95 SER A O 1
ATOM 746 N N . LYS A 1 96 ? 1.800 16.573 1.756 1.00 57.28 96 LYS A N 1
ATOM 747 C CA . LYS A 1 96 ? 1.673 17.364 0.520 1.00 57.28 96 LYS A CA 1
ATOM 748 C C . LYS A 1 96 ? 2.648 16.962 -0.586 1.00 57.28 96 LYS A C 1
ATOM 750 O O . LYS A 1 96 ? 2.488 17.453 -1.699 1.00 57.28 96 LYS A O 1
ATOM 755 N N . VAL A 1 97 ? 3.624 16.103 -0.294 1.00 60.19 97 VAL A N 1
ATOM 756 C CA . VAL A 1 97 ? 4.547 15.570 -1.304 1.00 60.19 97 VAL A CA 1
ATOM 757 C C . VAL A 1 97 ? 3.744 14.800 -2.353 1.00 60.19 97 VAL A C 1
ATOM 759 O O . VAL A 1 97 ? 2.834 14.032 -2.006 1.00 60.19 97 VAL A O 1
ATOM 762 N N . THR A 1 98 ? 4.058 15.008 -3.635 1.00 65.75 98 THR A N 1
ATOM 763 C CA . THR A 1 98 ? 3.366 14.297 -4.715 1.00 65.75 98 THR A CA 1
ATOM 764 C C . THR A 1 98 ? 3.451 12.780 -4.528 1.00 65.75 98 THR A C 1
ATOM 766 O O . THR A 1 98 ? 4.495 12.210 -4.208 1.00 65.75 98 THR A O 1
ATOM 769 N N . ARG A 1 99 ? 2.309 12.110 -4.709 1.00 68.38 99 ARG A N 1
ATOM 770 C CA . ARG A 1 99 ? 2.214 10.644 -4.651 1.00 68.38 99 ARG A CA 1
ATOM 771 C C . ARG A 1 99 ? 2.305 9.997 -6.034 1.00 68.38 99 ARG A C 1
ATOM 773 O O . ARG A 1 99 ? 2.065 8.792 -6.137 1.00 68.38 99 ARG A O 1
ATOM 780 N N . ASP A 1 100 ? 2.57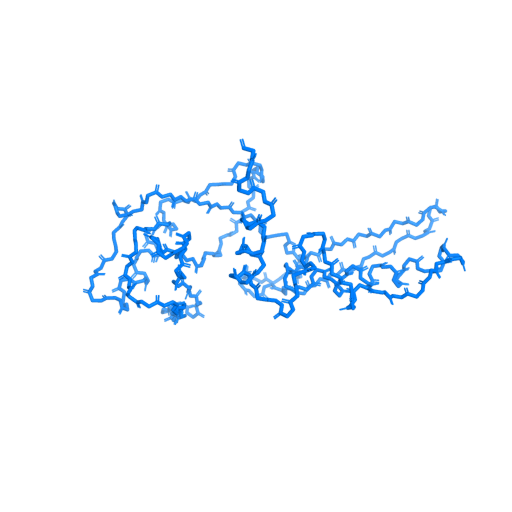3 10.784 -7.069 1.00 77.56 100 ASP A N 1
ATOM 781 C CA . ASP A 1 100 ? 2.843 10.262 -8.404 1.00 77.56 100 ASP A CA 1
ATOM 782 C C . ASP A 1 100 ? 4.273 9.733 -8.489 1.00 77.56 100 ASP A C 1
ATOM 784 O O . ASP A 1 100 ? 5.105 9.959 -7.606 1.00 77.56 100 ASP A O 1
ATOM 788 N N . TYR A 1 101 ? 4.533 8.941 -9.522 1.00 86.50 101 TYR A N 1
ATOM 789 C CA . TYR A 1 101 ? 5.854 8.385 -9.761 1.00 86.50 101 TYR A CA 1
ATOM 790 C C . TYR A 1 101 ? 6.668 9.285 -10.692 1.00 86.50 101 TYR A C 1
ATOM 792 O O . TYR A 1 101 ? 6.121 10.013 -11.519 1.00 86.50 101 TYR A O 1
ATOM 800 N N . VAL A 1 102 ? 7.990 9.188 -10.587 1.00 89.62 102 VAL A N 1
ATOM 801 C CA . VAL A 1 102 ? 8.943 9.824 -11.499 1.00 89.62 102 VAL A CA 1
ATOM 802 C C . VAL A 1 102 ? 9.865 8.748 -12.056 1.00 89.62 102 VAL A C 1
ATOM 804 O O . VAL A 1 102 ? 10.435 7.964 -11.294 1.00 89.62 102 VAL A O 1
ATOM 807 N N . LEU A 1 103 ? 10.026 8.734 -13.378 1.00 92.31 103 LEU A N 1
ATOM 808 C CA . LEU A 1 103 ? 11.001 7.902 -14.077 1.00 92.31 103 LEU A CA 1
ATOM 809 C C . LEU A 1 103 ? 12.207 8.759 -14.468 1.00 92.31 103 LEU A C 1
ATOM 811 O O . LEU A 1 103 ? 12.051 9.875 -14.962 1.00 92.31 103 LEU A O 1
ATOM 815 N N . LYS A 1 104 ? 13.420 8.254 -14.228 1.00 92.81 104 LYS A N 1
ATOM 816 C CA . LYS A 1 104 ? 14.661 8.867 -14.724 1.00 92.81 104 LYS A CA 1
ATOM 817 C C . LYS A 1 104 ? 15.470 7.835 -15.490 1.00 92.81 104 LYS A C 1
ATOM 819 O O . LYS A 1 104 ? 15.939 6.868 -14.891 1.00 92.81 104 LYS A O 1
ATOM 824 N N . ARG A 1 105 ? 15.643 8.073 -16.790 1.00 93.31 105 ARG A N 1
ATOM 825 C CA . ARG A 1 105 ? 16.477 7.265 -17.680 1.00 93.31 105 ARG A CA 1
ATOM 826 C C . ARG A 1 105 ? 17.846 7.915 -17.869 1.00 93.31 105 ARG A C 1
ATOM 828 O O . ARG A 1 105 ? 17.923 9.093 -18.205 1.00 93.31 105 ARG A O 1
ATOM 835 N N . ASP A 1 106 ? 18.908 7.139 -17.704 1.00 93.81 106 ASP A N 1
ATOM 836 C CA . ASP A 1 106 ? 20.276 7.505 -18.075 1.00 93.81 106 ASP A CA 1
ATOM 837 C C . ASP A 1 106 ? 20.840 6.442 -19.021 1.00 93.81 106 ASP A C 1
ATOM 839 O O . ASP A 1 106 ? 20.942 5.275 -18.659 1.00 93.81 106 ASP A O 1
ATOM 843 N N . ALA A 1 107 ? 21.196 6.847 -20.239 1.00 91.44 107 ALA A N 1
ATOM 844 C CA . ALA A 1 107 ? 21.809 5.982 -21.250 1.00 91.44 107 ALA A CA 1
ATOM 845 C C . ALA A 1 107 ? 23.223 6.443 -21.649 1.00 91.44 107 ALA A C 1
ATOM 847 O O . ALA A 1 107 ? 23.789 5.959 -22.627 1.00 91.44 107 ALA A O 1
ATOM 848 N N . SER A 1 108 ? 23.812 7.385 -20.906 1.00 90.69 108 SER A N 1
ATOM 849 C CA . SER A 1 108 ? 25.112 7.980 -21.238 1.00 90.69 108 SER A CA 1
ATOM 850 C C . SER A 1 108 ? 26.290 7.008 -21.077 1.00 90.69 108 SER A C 1
ATOM 852 O O . SER A 1 108 ? 27.304 7.152 -21.758 1.00 90.69 108 SER A O 1
ATOM 854 N N . GLY A 1 109 ? 26.151 5.993 -20.216 1.00 88.38 109 GLY A N 1
ATOM 855 C CA . GLY A 1 109 ? 27.178 4.987 -19.919 1.00 88.38 109 GLY A CA 1
ATOM 856 C C . GLY A 1 109 ? 27.199 3.762 -20.844 1.00 88.38 109 GLY A C 1
ATOM 857 O O . GLY A 1 109 ? 27.894 2.793 -20.545 1.00 88.38 109 GLY A O 1
ATOM 858 N N . GLY A 1 110 ? 26.426 3.762 -21.933 1.00 86.38 110 GLY A N 1
ATOM 859 C CA . GLY A 1 110 ? 26.319 2.648 -22.884 1.00 86.38 110 GLY A CA 1
ATOM 860 C C . GLY A 1 110 ? 25.250 1.613 -22.521 1.00 86.38 110 GLY A C 1
ATOM 861 O O . GLY A 1 110 ? 24.482 1.223 -23.394 1.00 86.38 110 GLY A O 1
ATOM 862 N N . ALA A 1 111 ? 25.150 1.208 -21.251 1.00 91.56 111 ALA A N 1
ATOM 863 C CA . ALA A 1 111 ? 24.019 0.418 -20.756 1.00 91.56 111 ALA A CA 1
ATOM 864 C C . ALA A 1 111 ? 22.966 1.350 -20.121 1.00 91.56 111 ALA A C 1
ATOM 866 O O . ALA A 1 111 ? 23.321 2.102 -19.209 1.00 91.56 111 ALA A O 1
ATOM 867 N N . PRO A 1 112 ? 21.698 1.328 -20.572 1.00 93.12 112 PRO A N 1
ATOM 868 C CA . PRO A 1 112 ? 20.650 2.183 -20.026 1.00 93.12 112 PRO A CA 1
ATOM 869 C C . PRO A 1 112 ? 20.290 1.779 -18.590 1.00 93.12 112 PRO A C 1
ATOM 871 O O . PRO A 1 112 ? 20.180 0.597 -18.261 1.00 93.12 112 PRO A O 1
ATOM 874 N N . ILE A 1 113 ? 20.062 2.775 -17.737 1.00 95.31 113 ILE A N 1
ATOM 875 C CA . ILE A 1 113 ? 19.553 2.619 -16.375 1.00 95.31 113 ILE A CA 1
ATOM 876 C C . ILE A 1 113 ? 18.264 3.425 -16.261 1.00 95.31 113 ILE A C 1
ATOM 878 O O . ILE A 1 113 ? 18.250 4.622 -16.544 1.00 95.31 113 ILE A O 1
ATOM 882 N N . LEU A 1 114 ? 17.191 2.784 -15.799 1.00 95.69 114 LEU A N 1
ATOM 883 C CA . LEU A 1 114 ? 15.940 3.452 -15.458 1.00 95.69 114 LEU A CA 1
ATOM 884 C C . LEU A 1 114 ? 15.715 3.382 -13.945 1.00 95.69 114 LEU A C 1
ATOM 886 O O . LEU A 1 114 ? 15.706 2.302 -13.358 1.00 95.69 114 LEU A O 1
ATOM 890 N N . SER A 1 115 ? 15.533 4.536 -13.310 1.00 95.06 115 SER A N 1
ATOM 891 C CA . SER A 1 115 ? 15.233 4.653 -11.880 1.00 95.06 115 SER A CA 1
ATOM 892 C C . SER A 1 115 ? 13.782 5.072 -11.666 1.00 95.06 115 SER A C 1
ATOM 894 O O . SER A 1 115 ? 13.314 6.019 -12.299 1.00 95.06 115 SER A O 1
ATOM 896 N N . VAL A 1 116 ? 13.100 4.395 -10.741 1.00 93.88 116 VAL A N 1
ATOM 897 C CA . VAL A 1 116 ? 11.708 4.666 -10.353 1.00 93.88 116 VAL A CA 1
ATOM 898 C C . VAL A 1 116 ? 11.690 5.312 -8.971 1.00 93.88 116 VAL A C 1
ATOM 900 O O . VAL A 1 116 ? 12.242 4.762 -8.019 1.00 93.88 116 VAL A O 1
ATOM 903 N N . PHE A 1 117 ? 11.025 6.457 -8.850 1.00 90.94 117 PHE A N 1
ATOM 904 C CA . PHE A 1 117 ? 10.795 7.139 -7.578 1.00 90.94 117 PHE A CA 1
ATOM 905 C C . PHE A 1 117 ? 9.291 7.254 -7.329 1.00 90.94 117 PHE A C 1
ATOM 907 O O . PHE A 1 117 ? 8.561 7.670 -8.225 1.00 90.94 117 PHE A O 1
ATOM 914 N N . GLY A 1 118 ? 8.817 6.917 -6.129 1.00 89.38 118 GLY A N 1
ATOM 915 C CA . GLY A 1 118 ? 7.384 6.896 -5.831 1.00 89.38 118 GLY A CA 1
ATOM 916 C C . GLY A 1 118 ? 6.639 5.732 -6.493 1.00 89.38 118 GLY A C 1
ATOM 917 O O . GLY A 1 118 ? 7.193 4.654 -6.703 1.00 89.38 118 GLY A O 1
ATOM 918 N N . GLY A 1 119 ? 5.360 5.959 -6.798 1.00 88.75 119 GLY A N 1
ATOM 919 C CA . GLY A 1 119 ? 4.453 4.949 -7.347 1.00 88.75 119 GLY A CA 1
ATOM 920 C C . GLY A 1 119 ? 3.565 4.302 -6.286 1.00 88.75 119 GLY A C 1
ATOM 921 O O . GLY A 1 119 ? 4.019 3.846 -5.237 1.00 88.75 119 GLY A O 1
ATOM 922 N N . LYS A 1 120 ? 2.258 4.269 -6.557 1.00 90.75 120 LYS A N 1
ATOM 923 C CA . LYS A 1 120 ? 1.271 3.614 -5.693 1.00 90.75 120 LYS A CA 1
ATOM 924 C C . LYS A 1 120 ? 1.096 2.168 -6.132 1.00 90.75 120 LYS A C 1
ATOM 926 O O . LYS A 1 120 ? 1.126 1.872 -7.324 1.00 90.75 120 LYS A O 1
ATOM 931 N N . ILE A 1 121 ? 0.758 1.293 -5.185 1.00 93.19 121 ILE A N 1
ATOM 932 C CA . ILE A 1 121 ? 0.339 -0.076 -5.517 1.00 93.19 121 ILE A CA 1
ATOM 933 C C . ILE A 1 121 ? -0.837 -0.084 -6.503 1.00 93.19 121 ILE A C 1
ATOM 935 O O . ILE A 1 121 ? -0.898 -0.935 -7.370 1.00 93.19 121 ILE A O 1
ATOM 939 N N . THR A 1 122 ? -1.733 0.903 -6.448 1.00 93.12 122 THR A N 1
ATOM 940 C CA . THR A 1 122 ? -2.878 1.006 -7.366 1.00 93.12 122 THR A CA 1
ATOM 941 C C . THR A 1 122 ? -2.487 1.356 -8.802 1.00 93.12 122 THR A C 1
ATOM 943 O O . THR A 1 122 ? -3.274 1.127 -9.711 1.00 93.12 122 THR A O 1
ATOM 946 N N . THR A 1 123 ? -1.297 1.922 -9.022 1.00 93.06 123 THR A N 1
ATOM 947 C CA . THR A 1 123 ? -0.808 2.342 -10.346 1.00 93.06 123 THR A CA 1
ATOM 948 C C . THR A 1 123 ? 0.338 1.468 -10.844 1.00 93.06 123 THR A C 1
ATOM 950 O O . THR A 1 123 ? 0.945 1.802 -11.855 1.00 93.06 123 THR A O 1
ATOM 953 N N . TYR A 1 124 ? 0.665 0.373 -10.147 1.00 95.88 124 TYR A N 1
ATOM 954 C CA . TYR A 1 124 ? 1.865 -0.418 -10.432 1.00 95.88 124 TYR A CA 1
ATOM 955 C C . TYR A 1 124 ? 1.893 -0.968 -11.868 1.00 95.88 124 TYR A C 1
ATOM 957 O O . TYR A 1 124 ? 2.956 -1.011 -12.476 1.00 95.88 124 TYR A O 1
ATOM 965 N N . ARG A 1 125 ? 0.732 -1.360 -12.414 1.00 97.56 125 ARG A N 1
ATOM 966 C CA . ARG A 1 125 ? 0.619 -1.942 -13.757 1.00 97.56 125 ARG A CA 1
ATOM 967 C C . ARG A 1 125 ? 0.927 -0.914 -14.848 1.00 97.56 125 ARG A C 1
ATOM 969 O O . ARG A 1 125 ? 1.799 -1.152 -15.668 1.00 97.56 125 ARG A O 1
ATOM 976 N N . GLU A 1 126 ? 0.246 0.230 -14.810 1.00 96.19 126 GLU A N 1
ATOM 977 C CA . GLU A 1 126 ? 0.479 1.356 -15.733 1.00 96.19 126 GLU A CA 1
ATOM 978 C C . GLU A 1 126 ? 1.916 1.885 -15.607 1.00 96.19 126 GLU A C 1
ATOM 980 O O . GLU A 1 126 ? 2.573 2.160 -16.602 1.00 96.19 126 GLU A O 1
ATOM 985 N N . LEU A 1 127 ? 2.442 1.965 -14.377 1.00 96.31 127 LEU A N 1
ATOM 986 C CA . LEU A 1 127 ? 3.840 2.320 -14.131 1.00 96.31 127 LEU A CA 1
ATOM 987 C C . LEU A 1 127 ? 4.804 1.331 -14.802 1.00 96.31 127 LEU A C 1
ATOM 989 O O . LEU A 1 127 ? 5.776 1.756 -15.414 1.00 96.31 127 LEU A O 1
ATOM 993 N N . ALA A 1 128 ? 4.553 0.026 -14.696 1.00 97.56 128 ALA A N 1
ATOM 994 C CA . ALA A 1 128 ? 5.395 -0.985 -15.327 1.00 97.56 128 ALA A CA 1
ATOM 995 C C . ALA A 1 128 ? 5.349 -0.913 -16.863 1.00 97.56 128 ALA A C 1
ATOM 997 O O . ALA A 1 128 ? 6.385 -1.085 -17.499 1.00 97.56 128 ALA A O 1
ATOM 998 N N . GLU A 1 129 ? 4.187 -0.628 -17.460 1.00 97.50 129 GLU A N 1
ATOM 999 C CA . GLU A 1 129 ? 4.083 -0.408 -18.911 1.00 97.50 129 GLU A CA 1
ATOM 1000 C C . GLU A 1 129 ? 4.860 0.843 -19.339 1.00 97.50 129 GLU A C 1
ATOM 1002 O O . GLU A 1 129 ? 5.699 0.749 -20.228 1.00 97.50 129 GLU A O 1
ATOM 1007 N N . HIS A 1 130 ? 4.711 1.962 -18.626 1.00 96.69 130 HIS A N 1
ATOM 1008 C CA . HIS A 1 130 ? 5.466 3.190 -18.896 1.00 96.69 130 HIS A CA 1
ATOM 1009 C C . HIS A 1 130 ? 6.989 2.997 -18.735 1.00 96.69 130 HIS A C 1
ATOM 1011 O O . HIS A 1 130 ? 7.782 3.524 -19.511 1.00 96.69 130 HIS A O 1
ATOM 1017 N N . VAL A 1 131 ? 7.424 2.184 -17.765 1.00 97.00 131 VAL A N 1
ATOM 1018 C CA . VAL A 1 131 ? 8.833 1.771 -17.626 1.00 97.00 131 VAL A CA 1
ATOM 1019 C C . VAL A 1 131 ? 9.329 1.058 -18.887 1.00 97.00 131 VAL A C 1
ATOM 1021 O O . VAL A 1 131 ? 10.431 1.348 -19.349 1.00 97.00 131 VAL A O 1
ATOM 1024 N N . LEU A 1 132 ? 8.542 0.134 -19.446 1.00 96.94 132 LEU A N 1
ATOM 1025 C CA . LEU A 1 132 ? 8.922 -0.588 -20.663 1.00 96.94 132 LEU A CA 1
ATOM 1026 C C . LEU A 1 132 ? 8.901 0.316 -21.898 1.00 96.94 132 LEU A C 1
ATOM 1028 O O . LEU A 1 132 ? 9.802 0.203 -22.721 1.00 96.94 132 LEU A O 1
ATOM 1032 N N . GLU A 1 133 ? 7.952 1.245 -21.994 1.00 95.44 133 GLU A N 1
ATOM 1033 C CA . GLU A 1 133 ? 7.907 2.256 -23.058 1.00 95.44 133 GLU A CA 1
ATOM 1034 C C . GLU A 1 133 ? 9.177 3.122 -23.077 1.00 95.44 133 GLU A C 1
ATOM 1036 O O . GLU A 1 133 ? 9.800 3.281 -24.126 1.00 95.44 133 GLU A O 1
ATOM 1041 N N . GLU A 1 134 ? 9.626 3.608 -21.915 1.00 95.00 134 GLU A N 1
ATOM 1042 C CA . GLU A 1 134 ? 10.877 4.373 -21.782 1.00 95.00 134 GLU A CA 1
ATOM 1043 C C . GLU A 1 134 ? 12.122 3.549 -22.157 1.00 95.00 134 GLU A C 1
ATOM 1045 O O . GLU A 1 134 ? 13.137 4.096 -22.597 1.00 95.00 134 GLU A O 1
ATOM 1050 N N . MET A 1 135 ? 12.062 2.226 -21.984 1.00 94.44 135 MET A N 1
ATOM 1051 C CA . MET A 1 135 ? 13.147 1.303 -22.325 1.00 94.44 135 MET A CA 1
ATOM 1052 C C . MET A 1 135 ? 13.064 0.757 -23.757 1.00 94.44 135 MET A C 1
ATOM 1054 O O . MET A 1 135 ? 14.055 0.219 -24.245 1.00 94.44 135 MET A O 1
ATOM 1058 N N . ALA A 1 136 ? 11.937 0.911 -24.457 1.00 94.25 136 ALA A N 1
ATOM 1059 C CA . ALA A 1 136 ? 11.721 0.362 -25.797 1.00 94.25 136 ALA A CA 1
ATOM 1060 C C . ALA A 1 136 ? 12.830 0.702 -26.819 1.00 94.25 136 ALA A C 1
ATOM 1062 O O . ALA A 1 136 ? 13.206 -0.191 -27.582 1.00 94.25 136 ALA A O 1
ATOM 1063 N N . PRO A 1 137 ? 13.441 1.911 -26.828 1.00 92.56 137 PRO A N 1
ATOM 1064 C CA . PRO A 1 137 ? 14.547 2.222 -27.741 1.00 92.56 137 PRO A CA 1
ATOM 1065 C C . PRO A 1 137 ? 15.770 1.299 -27.618 1.00 92.56 137 PRO A C 1
ATOM 1067 O O . PRO A 1 137 ? 16.551 1.200 -28.562 1.00 92.56 137 PRO A O 1
ATOM 1070 N N . ASP A 1 138 ? 15.946 0.634 -26.473 1.00 92.75 138 ASP A N 1
ATOM 1071 C CA . ASP A 1 138 ? 17.070 -0.269 -26.205 1.00 92.75 138 ASP A CA 1
ATOM 1072 C C . ASP A 1 138 ? 16.773 -1.731 -26.586 1.00 92.75 138 ASP A C 1
ATOM 1074 O O . ASP A 1 138 ? 17.674 -2.572 -26.582 1.00 92.75 138 ASP A O 1
ATOM 1078 N N . PHE A 1 139 ? 15.520 -2.046 -26.931 1.00 93.38 139 PHE A N 1
ATOM 1079 C CA . PHE A 1 139 ? 15.045 -3.399 -27.215 1.00 93.38 139 PHE A CA 1
ATOM 1080 C C . PHE A 1 139 ? 14.267 -3.426 -28.541 1.00 93.38 139 PHE A C 1
ATOM 1082 O O . PHE A 1 139 ? 13.039 -3.353 -28.539 1.00 93.38 139 PHE A O 1
ATOM 1089 N N . PRO A 1 140 ? 14.952 -3.567 -29.690 1.00 91.62 140 PRO A N 1
ATOM 1090 C CA . PRO A 1 140 ? 14.319 -3.467 -31.010 1.00 91.62 140 PRO A CA 1
ATOM 1091 C C . PRO A 1 140 ? 13.269 -4.554 -31.285 1.00 91.62 140 PRO A C 1
ATOM 1093 O O . PRO A 1 140 ? 12.385 -4.344 -32.109 1.00 91.62 140 PRO A O 1
ATOM 1096 N N . ASP A 1 141 ? 13.352 -5.688 -30.584 1.00 96.50 141 ASP A N 1
ATOM 1097 C CA . ASP A 1 141 ? 12.416 -6.812 -30.700 1.00 96.50 141 ASP A CA 1
ATOM 1098 C C . ASP A 1 141 ? 11.363 -6.828 -29.570 1.00 96.50 141 ASP A C 1
ATOM 1100 O O . ASP A 1 141 ? 10.717 -7.852 -29.331 1.00 96.50 141 ASP A O 1
ATOM 1104 N N . MET A 1 142 ? 11.213 -5.728 -28.820 1.00 96.50 142 MET A N 1
ATOM 1105 C CA . MET A 1 142 ? 10.204 -5.627 -27.764 1.00 96.50 142 MET A CA 1
ATOM 1106 C C . MET A 1 142 ? 8.798 -5.731 -28.366 1.00 96.50 142 MET A C 1
ATOM 1108 O O . MET A 1 142 ? 8.465 -5.057 -29.337 1.00 96.50 142 MET A O 1
ATOM 1112 N N . GLY A 1 143 ? 7.974 -6.603 -27.784 1.00 95.75 143 GLY A N 1
ATOM 1113 C CA . GLY A 1 143 ? 6.575 -6.748 -28.178 1.00 95.75 143 GLY A CA 1
ATOM 1114 C C . GLY A 1 143 ? 5.691 -5.609 -27.666 1.00 95.75 143 GLY A C 1
ATOM 1115 O O . GLY A 1 143 ? 6.093 -4.816 -26.818 1.00 95.75 143 GLY A O 1
ATOM 1116 N N . GLU A 1 144 ? 4.452 -5.581 -28.151 1.00 96.19 144 GLU A N 1
ATOM 1117 C CA . GLU A 1 144 ? 3.434 -4.621 -27.715 1.00 96.19 144 GLU A CA 1
ATOM 1118 C C . GLU A 1 144 ? 3.052 -4.798 -26.226 1.00 96.19 144 GLU A C 1
ATOM 1120 O O . GLU A 1 144 ? 3.123 -5.916 -25.692 1.00 96.19 144 GLU A O 1
ATOM 1125 N N . PRO A 1 145 ? 2.583 -3.731 -25.548 1.00 97.31 145 PRO A N 1
ATOM 1126 C CA . PRO A 1 145 ? 2.012 -3.829 -24.207 1.00 97.31 145 PRO A CA 1
ATOM 1127 C C . PRO A 1 145 ? 0.849 -4.828 -24.155 1.00 97.31 145 PRO A C 1
ATOM 1129 O O . PRO A 1 145 ? -0.027 -4.844 -25.020 1.00 97.31 145 PRO A O 1
ATOM 1132 N N . TRP A 1 146 ? 0.818 -5.665 -23.118 1.00 97.38 146 TRP A N 1
ATOM 1133 C CA . TRP A 1 146 ? -0.144 -6.773 -23.015 1.00 97.38 146 TRP A CA 1
ATOM 1134 C C . TRP A 1 146 ? -0.783 -6.913 -21.629 1.00 97.38 146 TRP A C 1
ATOM 1136 O O . TRP A 1 146 ? -1.718 -7.696 -21.453 1.00 97.38 146 TRP A O 1
ATOM 1146 N N . THR A 1 147 ? -0.301 -6.176 -20.620 1.00 97.50 147 THR A N 1
ATOM 1147 C CA . THR A 1 147 ? -0.634 -6.476 -19.217 1.00 97.50 147 THR A CA 1
ATOM 1148 C C . THR A 1 147 ? -2.058 -6.081 -18.842 1.00 97.50 147 THR A C 1
ATOM 1150 O O . THR A 1 147 ? -2.602 -6.610 -17.875 1.00 97.50 147 THR A O 1
ATOM 1153 N N . ARG A 1 148 ? -2.683 -5.178 -19.607 1.00 96.38 148 ARG A N 1
ATOM 1154 C CA . ARG A 1 148 ? -4.064 -4.725 -19.393 1.00 96.38 148 ARG A CA 1
ATOM 1155 C C . ARG A 1 148 ? -5.093 -5.856 -19.452 1.00 96.38 148 ARG A C 1
ATOM 1157 O O . ARG A 1 148 ? -6.000 -5.878 -18.628 1.00 96.38 148 ARG A O 1
ATOM 1164 N N . GLU A 1 149 ? -4.946 -6.768 -20.410 1.00 93.75 149 GLU A N 1
ATOM 1165 C CA . GLU A 1 149 ? -5.877 -7.890 -20.626 1.00 93.75 149 GLU A CA 1
ATOM 1166 C C . GLU A 1 149 ? -5.398 -9.188 -19.953 1.00 93.75 149 GLU A C 1
ATOM 1168 O O . GLU A 1 149 ? -6.092 -10.208 -19.945 1.00 93.75 149 GLU A O 1
ATOM 1173 N N . ALA A 1 150 ? -4.194 -9.163 -19.381 1.00 94.19 150 ALA A N 1
ATOM 1174 C CA . ALA A 1 150 ? -3.601 -10.300 -18.709 1.00 94.19 150 ALA A CA 1
ATOM 1175 C C . ALA A 1 150 ? -4.281 -10.597 -17.371 1.00 94.19 150 ALA A C 1
ATOM 1177 O O . ALA A 1 150 ? -4.684 -9.704 -16.626 1.00 94.19 150 ALA A O 1
ATOM 1178 N N . ARG A 1 151 ? -4.310 -11.881 -17.010 1.00 93.44 151 ARG A N 1
ATOM 1179 C CA . ARG A 1 151 ? -4.654 -12.326 -15.657 1.00 93.44 151 ARG A CA 1
ATOM 1180 C C . ARG A 1 151 ? -3.373 -12.696 -14.929 1.00 93.44 151 ARG A C 1
ATOM 1182 O O . ARG A 1 151 ? -2.536 -13.409 -15.480 1.00 93.44 151 ARG A O 1
ATOM 1189 N N . LEU A 1 152 ? -3.222 -12.227 -13.693 1.00 94.38 152 LEU A N 1
ATOM 1190 C CA . LEU A 1 152 ? -2.133 -12.695 -12.838 1.00 94.38 152 LEU A CA 1
ATOM 1191 C C . LEU A 1 152 ? -2.320 -14.191 -12.524 1.00 94.38 152 LEU A C 1
ATOM 1193 O O . LEU A 1 152 ? -3.464 -14.655 -12.492 1.00 94.38 152 LEU A O 1
ATOM 1197 N N . PRO A 1 153 ? -1.235 -14.947 -12.271 1.00 93.88 153 PRO A N 1
ATOM 1198 C CA . PRO A 1 153 ? -1.331 -16.351 -11.878 1.00 93.88 153 PRO A CA 1
ATOM 1199 C C . PRO A 1 153 ? -2.310 -16.565 -10.711 1.00 93.88 153 PRO A C 1
ATOM 1201 O O . PRO A 1 153 ? -2.209 -15.889 -9.688 1.00 93.88 153 PRO A O 1
ATOM 1204 N N . GLY A 1 154 ? -3.264 -17.488 -10.877 1.00 89.88 154 GLY A N 1
ATOM 1205 C CA . GLY A 1 154 ? -4.339 -17.763 -9.912 1.00 89.88 154 GLY A CA 1
ATOM 1206 C C . GLY A 1 154 ? -5.573 -16.855 -10.031 1.00 89.88 154 GLY A C 1
ATOM 1207 O O . GLY A 1 154 ? -6.560 -17.077 -9.336 1.00 89.88 154 GLY A O 1
ATOM 1208 N N . GLY A 1 155 ? -5.538 -15.838 -10.899 1.00 89.94 155 GLY A N 1
ATOM 1209 C CA . GLY A 1 155 ? -6.662 -14.939 -11.186 1.00 89.94 155 GLY A CA 1
ATOM 1210 C C . GLY A 1 155 ? -7.553 -15.394 -12.346 1.00 89.94 155 GLY A C 1
ATOM 1211 O O . GLY A 1 155 ? -8.494 -14.700 -12.721 1.00 89.94 155 GLY A O 1
ATOM 1212 N N . ASP A 1 156 ? -7.280 -16.550 -12.941 1.00 89.44 156 ASP A N 1
ATOM 1213 C CA . ASP A 1 156 ? -8.029 -17.167 -14.035 1.00 89.44 156 ASP A CA 1
ATOM 1214 C C . ASP A 1 156 ? -9.334 -17.845 -13.582 1.00 89.44 156 ASP A C 1
ATOM 1216 O O . ASP A 1 156 ? -9.761 -18.857 -14.132 1.00 89.44 156 ASP A O 1
ATOM 1220 N N . ILE A 1 157 ? -10.020 -17.224 -12.622 1.00 91.81 157 ILE A N 1
ATOM 1221 C CA . ILE A 1 157 ? -11.310 -17.661 -12.093 1.00 91.81 157 ILE A CA 1
ATOM 1222 C C . ILE A 1 157 ? -12.417 -17.317 -13.105 1.00 91.81 157 ILE A C 1
ATOM 1224 O O . ILE A 1 157 ? -12.588 -16.141 -13.456 1.00 91.81 157 ILE A O 1
ATOM 1228 N N . PRO A 1 158 ? -13.200 -18.303 -13.587 1.00 89.38 158 PRO A N 1
ATOM 1229 C CA . PRO A 1 158 ? -14.323 -18.047 -14.481 1.00 89.38 158 PRO A CA 1
ATOM 1230 C C . PRO A 1 158 ? -15.306 -17.044 -13.872 1.00 89.38 158 PRO A C 1
ATOM 1232 O O . PRO A 1 158 ? -15.753 -17.213 -12.742 1.00 89.38 158 PRO A O 1
ATOM 1235 N N . LEU A 1 159 ? -15.628 -15.988 -14.626 1.00 89.00 159 LEU A N 1
ATOM 1236 C CA . LEU A 1 159 ? -16.554 -14.920 -14.214 1.00 89.00 159 LEU A CA 1
ATOM 1237 C C . LEU A 1 159 ? -16.184 -14.212 -12.894 1.00 89.00 159 LEU A C 1
ATOM 1239 O O . LEU A 1 159 ? -17.024 -13.514 -12.335 1.00 89.00 159 LEU A O 1
ATOM 1243 N N . ALA A 1 160 ? -14.945 -14.375 -12.408 1.00 87.06 160 ALA A N 1
ATOM 1244 C CA . ALA A 1 160 ? -14.519 -13.945 -11.074 1.00 87.06 160 ALA A CA 1
ATOM 1245 C C . ALA A 1 160 ? -15.406 -14.485 -9.927 1.00 87.06 160 ALA A C 1
ATOM 1247 O O . ALA A 1 160 ? -15.462 -13.893 -8.850 1.00 87.06 160 ALA A O 1
ATOM 1248 N N . ASP A 1 161 ? -16.079 -15.619 -10.145 1.00 91.62 161 ASP A N 1
ATOM 1249 C CA . ASP A 1 161 ? -16.911 -16.283 -9.144 1.00 91.62 161 ASP A CA 1
ATOM 1250 C C . ASP A 1 161 ? -16.067 -17.271 -8.328 1.00 91.62 161 ASP A C 1
ATOM 1252 O O . ASP A 1 161 ? -15.837 -18.421 -8.718 1.00 91.62 161 ASP A O 1
ATOM 1256 N N . PHE A 1 162 ? -15.565 -16.785 -7.192 1.00 89.19 162 PHE A N 1
ATOM 1257 C CA . PHE A 1 162 ? -14.714 -17.568 -6.301 1.00 89.19 162 PHE A CA 1
ATOM 1258 C C . PHE A 1 162 ? -15.447 -18.764 -5.682 1.00 89.19 162 PHE A C 1
ATOM 1260 O O . PHE A 1 162 ? -14.859 -19.840 -5.581 1.00 89.19 162 PHE A O 1
ATOM 1267 N N . ASP A 1 163 ? -16.715 -18.605 -5.297 1.00 90.12 163 ASP A N 1
ATOM 1268 C CA . ASP A 1 163 ? -17.472 -19.658 -4.616 1.00 90.12 163 ASP A CA 1
ATOM 1269 C C . ASP A 1 163 ? -17.751 -20.829 -5.566 1.00 90.12 163 ASP A C 1
ATOM 1271 O O . ASP A 1 163 ? -17.526 -21.990 -5.209 1.00 90.12 163 ASP A O 1
ATOM 1275 N N . SER A 1 164 ? -18.150 -20.537 -6.810 1.00 91.25 164 SER A N 1
ATOM 1276 C CA . SER A 1 164 ? -18.328 -21.564 -7.845 1.00 91.25 164 SER A CA 1
ATOM 1277 C C . SER A 1 164 ? -17.012 -22.260 -8.194 1.00 91.25 164 SER A C 1
ATOM 1279 O O . SER A 1 164 ? -16.971 -23.486 -8.331 1.00 91.25 164 SER A O 1
ATOM 1281 N N . PHE A 1 165 ? -15.920 -21.500 -8.312 1.00 89.81 165 PHE A N 1
ATOM 1282 C CA . PHE A 1 165 ? -14.591 -22.054 -8.568 1.00 89.81 165 PHE A CA 1
ATOM 1283 C C . PHE A 1 165 ? -14.135 -22.998 -7.448 1.00 89.81 165 PHE A C 1
ATOM 1285 O O . PHE A 1 165 ? -13.721 -24.128 -7.720 1.00 89.81 165 PHE A O 1
ATOM 1292 N N . LEU A 1 166 ? -14.272 -22.575 -6.188 1.00 88.62 166 LEU A N 1
ATOM 1293 C CA . LEU A 1 166 ? -13.918 -23.379 -5.021 1.00 88.62 166 LEU A CA 1
ATOM 1294 C C . LEU A 1 166 ? -14.776 -24.650 -4.926 1.00 88.62 166 LEU A C 1
ATOM 1296 O O . LEU A 1 166 ? -14.246 -25.740 -4.696 1.00 88.62 166 LEU A O 1
ATOM 1300 N N . GLY A 1 167 ? -16.086 -24.535 -5.162 1.00 88.69 167 GLY A N 1
ATOM 1301 C CA . GLY A 1 167 ? -16.995 -25.682 -5.196 1.00 88.69 167 GLY A CA 1
ATOM 1302 C C . GLY A 1 167 ? -16.615 -26.711 -6.267 1.00 88.69 167 GLY A C 1
ATOM 1303 O O . GLY A 1 167 ? -16.647 -27.917 -6.009 1.00 88.69 167 GLY A O 1
ATOM 1304 N N . GLY A 1 168 ? -16.184 -26.248 -7.445 1.00 85.69 168 GLY A N 1
ATOM 1305 C CA . GLY A 1 168 ? -15.693 -27.108 -8.523 1.00 85.69 168 GLY A CA 1
ATOM 1306 C C . GLY A 1 168 ? -14.436 -27.894 -8.143 1.00 85.69 168 GLY A C 1
ATOM 1307 O O . GLY A 1 168 ? -14.361 -29.094 -8.406 1.00 85.69 168 GLY A O 1
ATOM 1308 N N . LEU A 1 169 ? -13.477 -27.258 -7.461 1.00 85.06 169 LEU A N 1
ATOM 1309 C CA . LEU A 1 169 ? -12.280 -27.943 -6.955 1.00 85.06 169 LEU A CA 1
ATOM 1310 C C . LEU A 1 169 ? -12.640 -29.035 -5.942 1.00 85.06 169 LEU A C 1
ATOM 1312 O O . LEU A 1 169 ? -12.120 -30.148 -6.023 1.00 85.06 169 LEU A O 1
ATOM 1316 N N . HIS A 1 170 ? -13.567 -28.753 -5.022 1.00 78.12 170 HIS A N 1
ATOM 1317 C CA . HIS A 1 170 ? -14.015 -29.743 -4.043 1.00 78.12 170 HIS A CA 1
ATOM 1318 C C . HIS A 1 170 ? -14.651 -30.962 -4.715 1.00 78.12 170 HIS A C 1
ATOM 1320 O O . HIS A 1 170 ? -14.386 -32.078 -4.287 1.00 78.12 170 HIS A O 1
ATOM 1326 N N . PHE A 1 171 ? -15.430 -30.789 -5.786 1.00 74.56 171 PHE A N 1
ATOM 1327 C CA . PHE A 1 171 ? -16.012 -31.914 -6.530 1.00 74.56 171 PHE A CA 1
ATOM 1328 C C . PHE A 1 171 ? -14.952 -32.785 -7.221 1.00 74.56 171 PHE A C 1
ATOM 1330 O O . PHE A 1 171 ? -15.077 -34.006 -7.257 1.00 74.56 171 PHE A O 1
ATOM 1337 N N . VAL A 1 172 ? -13.892 -32.172 -7.751 1.00 74.88 172 VAL A N 1
ATOM 1338 C CA . VAL A 1 172 ? -12.837 -32.887 -8.486 1.00 74.88 172 VAL A CA 1
ATOM 1339 C C . VAL A 1 172 ? -11.897 -33.662 -7.553 1.00 74.88 172 VAL A C 1
ATOM 1341 O O . VAL A 1 172 ? -11.416 -34.728 -7.930 1.00 74.88 172 VAL A O 1
ATOM 1344 N N . PHE A 1 173 ? -11.652 -33.163 -6.337 1.00 72.25 173 PHE A N 1
ATOM 1345 C CA . PHE A 1 173 ? -10.637 -33.713 -5.427 1.00 72.25 173 PHE A CA 1
ATOM 1346 C C . PHE A 1 173 ? -11.188 -34.361 -4.147 1.00 72.25 173 PHE A C 1
ATOM 1348 O O . PHE A 1 173 ? -10.407 -34.751 -3.288 1.00 72.25 173 PHE A O 1
ATOM 1355 N N . SER A 1 174 ? -12.503 -34.553 -4.009 1.00 61.34 174 SER A N 1
ATOM 1356 C CA . SER A 1 174 ? -13.128 -35.158 -2.810 1.00 61.34 174 SER A CA 1
ATOM 1357 C C . SER A 1 174 ? -12.923 -36.680 -2.655 1.00 61.34 174 SER A C 1
ATOM 1359 O O . SER A 1 174 ? -13.571 -37.306 -1.818 1.00 61.34 174 SER A O 1
ATOM 1361 N N . GLY A 1 175 ? -12.025 -37.284 -3.440 1.00 60.72 175 GLY A N 1
ATOM 1362 C CA . GLY A 1 175 ? -11.690 -38.715 -3.415 1.00 60.72 175 GLY A CA 1
ATOM 1363 C C . GLY A 1 175 ? -10.220 -39.041 -3.115 1.00 60.72 175 GLY A C 1
ATOM 1364 O O . GLY A 1 175 ? -9.811 -40.178 -3.350 1.00 60.72 175 GLY A O 1
ATOM 1365 N N . ILE A 1 176 ? -9.437 -38.068 -2.638 1.00 48.66 176 ILE A N 1
ATOM 1366 C CA . ILE A 1 176 ? -8.092 -38.250 -2.059 1.00 48.66 176 ILE A CA 1
ATOM 1367 C C . ILE A 1 176 ? -8.191 -37.938 -0.565 1.00 48.66 176 ILE A C 1
ATOM 1369 O O . ILE A 1 176 ? -7.575 -38.679 0.231 1.00 48.66 176 ILE A O 1
#

Foldseek 3Di:
DFFQQDDDQDKDWAQAPVRDIWIWGQPDVNRHTDIDDDQDDDDDDQVPDDDDPVRLQVRQVRVQVPGPDGGDSVRDPDDDDGDFQADPPVDPGRVPGDQDKDWDWDCPVVDIDIDITHDDPVCVLVVVQVVVVVCCVVPVPDDDDDVVPDADVVRPDVVSPPVVVVVVVCVVPVPD